Protein AF-A0A832ET34-F1 (afdb_monomer)

pLDDT: mean 88.27, std 11.36, range [46.84, 98.25]

Sequence (157 aa):
MRIVPDTSTIVAGGISKILEEGKIEEHPFTGVVIAEQIDGIIIPEAVVAELEAQANFGRISGFRGLAEIEKIVRIAKERNIPVEFAGRRPSIDEIKLAKGGEIDSMIREIAKSANAVLVTSDRVQSLIARAKGIETIYVKPRIIRPEETKIMTFFTP

Radius of gyration: 16.08 Å; Cα contacts (8 Å, |Δi|>4): 251; chains: 1; bounding box: 34×38×52 Å

Secondary structure (DSSP, 8-state):
-EEEE-HHHHHHTHHHHHHHHSEE--BTTBPPEEGGG--EEEEEHHHHHHHHHHHHTT-HHHHHHHHHHHHHHHHHHHTT--EEEES----HHHHHHS-THHHHHHHHHHHHHTT-EEEES-HHHHHHHHHTT--EEE-------GGGSGGGGG---

Foldseek 3Di:
DEEQEALACLLLLVQLCCLVVQWDDDDVPFDIDGNVPHQEYEYELLSLLLLCLCVVVVHPSSVSSVVSVVSNVVSCVVVVRYYHYDFDHDDSVCSVVDDPVVSLVRSLVVQVVVVHEYEYCDPVSQVVSVVVVRHYGHDPRPDQDPCNDPVVVVDDD

Solvent-accessible surface area (backbone atoms only — not comparable to full-atom values): 8573 Å² total; per-residue (Å²): 80,41,36,25,57,38,56,57,20,39,53,71,42,48,60,47,46,20,68,70,67,43,46,46,83,75,45,105,83,26,58,70,52,47,36,89,50,48,64,27,39,39,44,34,29,41,44,53,45,50,25,50,51,34,32,77,72,70,35,66,64,11,50,49,25,51,54,36,52,55,49,35,54,54,54,28,55,78,69,74,28,53,74,46,79,41,76,71,66,60,51,73,67,51,60,73,68,45,57,79,66,52,59,55,47,57,49,49,51,48,16,53,74,67,76,20,32,30,32,27,44,44,68,67,61,41,52,53,35,48,74,71,72,35,54,61,34,39,46,79,71,88,80,77,54,69,86,76,37,77,69,44,78,74,58,76,135

Nearest PDB structures (foldseek):
  3i8o-assembly1_A  TM=9.386E-01  e=1.234E-13  Methanocaldococcus jannaschii
  5f4h-assembly1_B  TM=8.366E-01  e=6.493E-09  Saccharolobus islandicus L.S.2.15
  5yww-assembly1_A  TM=8.256E-01  e=1.030E-07  Saccharolobus islandicus REY15A
  2fe1-assembly1_A-2  TM=5.298E-01  e=7.834E-03  Pyrobaculum aerophilum str. IM2
  2fpu-assembly1_A  TM=4.223E-01  e=7.843E-01  Escherichia coli O157:H7

Structure (mmCIF, N/CA/C/O backbone):
data_AF-A0A832ET34-F1
#
_entry.id   AF-A0A832ET34-F1
#
loop_
_atom_site.group_PDB
_atom_site.id
_atom_site.type_symbol
_atom_site.label_atom_id
_atom_site.label_alt_id
_atom_site.label_comp_id
_atom_site.label_asym_id
_atom_site.label_entity_id
_atom_site.label_seq_id
_atom_site.pdbx_PDB_ins_code
_atom_site.Cartn_x
_atom_site.Cartn_y
_atom_site.Cartn_z
_atom_site.occupancy
_atom_site.B_iso_or_equiv
_atom_site.auth_seq_id
_atom_site.auth_comp_id
_atom_site.auth_asym_id
_atom_site.auth_atom_id
_atom_site.pdbx_PDB_model_num
ATOM 1 N N . MET A 1 1 ? -10.277 10.966 6.828 1.00 91.25 1 MET A N 1
ATOM 2 C CA . MET A 1 1 ? -10.399 9.544 6.467 1.00 91.25 1 MET A CA 1
ATOM 3 C C . MET A 1 1 ? -9.020 8.923 6.393 1.00 91.25 1 MET A C 1
ATOM 5 O O . MET A 1 1 ? -8.120 9.510 5.789 1.00 91.25 1 MET A O 1
ATOM 9 N N . ARG A 1 2 ? -8.871 7.730 6.974 1.00 95.06 2 ARG A N 1
ATOM 10 C CA . ARG A 1 2 ? -7.641 6.944 6.868 1.00 95.06 2 ARG A CA 1
ATOM 11 C C . ARG A 1 2 ? -7.703 6.107 5.601 1.00 95.06 2 ARG A C 1
ATOM 13 O O . ARG A 1 2 ? -8.761 5.555 5.296 1.00 95.06 2 ARG A O 1
ATOM 20 N N . ILE A 1 3 ? -6.591 5.996 4.886 1.00 96.06 3 ILE A N 1
ATOM 21 C CA . ILE A 1 3 ? -6.519 5.218 3.644 1.00 96.06 3 ILE A CA 1
ATOM 22 C C . ILE A 1 3 ? -5.537 4.055 3.758 1.00 96.06 3 ILE A C 1
ATOM 24 O O . ILE A 1 3 ? -4.501 4.170 4.412 1.00 96.06 3 ILE A O 1
ATOM 28 N N . VAL A 1 4 ? -5.849 2.952 3.079 1.00 97.62 4 VAL A N 1
ATOM 29 C CA . VAL A 1 4 ? -4.981 1.775 2.939 1.00 97.62 4 VAL A CA 1
ATOM 30 C C . VAL A 1 4 ? -4.726 1.540 1.450 1.00 97.62 4 VAL A C 1
ATOM 32 O O . VAL A 1 4 ? -5.594 0.984 0.774 1.00 97.62 4 VAL A O 1
ATOM 35 N N . PRO A 1 5 ? -3.597 2.001 0.891 1.00 95.25 5 PRO A N 1
ATOM 36 C CA . PRO A 1 5 ? -3.260 1.727 -0.498 1.00 95.25 5 PRO A CA 1
ATOM 37 C C . PRO A 1 5 ? -2.795 0.280 -0.697 1.00 95.25 5 PRO A C 1
ATOM 39 O O . PRO A 1 5 ? -2.043 -0.263 0.114 1.00 95.25 5 PRO A O 1
ATOM 42 N N . ASP A 1 6 ? -3.215 -0.332 -1.801 1.00 94.75 6 ASP A N 1
ATOM 43 C CA . ASP A 1 6 ? -2.685 -1.617 -2.258 1.00 94.75 6 ASP A CA 1
ATOM 44 C C . ASP A 1 6 ? -1.409 -1.454 -3.109 1.00 94.75 6 ASP A C 1
ATOM 46 O O . ASP A 1 6 ? -1.003 -0.342 -3.469 1.00 94.75 6 ASP A O 1
ATOM 50 N N . THR A 1 7 ? -0.777 -2.573 -3.479 1.00 93.06 7 THR A N 1
ATOM 51 C CA . THR A 1 7 ? 0.419 -2.551 -4.334 1.00 93.06 7 THR A CA 1
ATOM 52 C C . THR A 1 7 ? 0.146 -1.855 -5.671 1.00 93.06 7 THR A C 1
ATOM 54 O O . THR A 1 7 ? 0.979 -1.085 -6.155 1.00 93.06 7 THR A O 1
ATOM 57 N N . SER A 1 8 ? -1.021 -2.093 -6.281 1.00 92.12 8 SER A N 1
ATOM 58 C CA . SER A 1 8 ? -1.340 -1.577 -7.615 1.00 92.12 8 SER A CA 1
ATOM 59 C C . SER A 1 8 ? -1.422 -0.045 -7.647 1.00 92.12 8 SER A C 1
ATOM 61 O O . SER A 1 8 ? -0.899 0.586 -8.572 1.00 92.12 8 SER A O 1
ATOM 63 N N . THR A 1 9 ? -2.004 0.579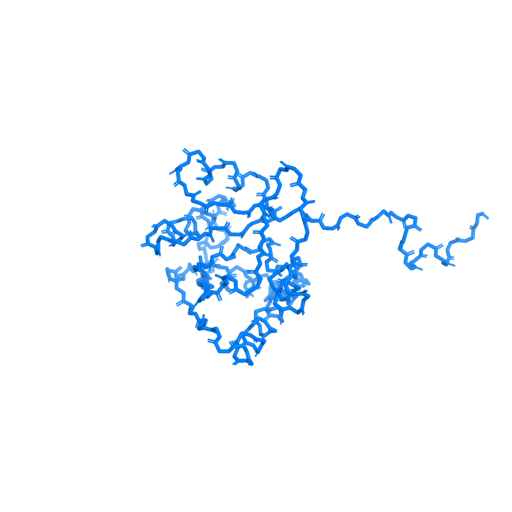 -6.621 1.00 91.50 9 THR A N 1
ATOM 64 C CA . THR A 1 9 ? -2.080 2.036 -6.485 1.00 91.50 9 THR A CA 1
ATOM 65 C C . THR A 1 9 ? -0.727 2.647 -6.143 1.00 91.50 9 THR A C 1
ATOM 67 O O . THR A 1 9 ? -0.403 3.703 -6.697 1.00 91.50 9 THR A O 1
ATOM 70 N N . ILE A 1 10 ? 0.083 1.994 -5.302 1.00 94.12 10 ILE A N 1
ATOM 71 C CA . ILE A 1 10 ? 1.449 2.457 -5.018 1.00 94.12 10 ILE A CA 1
ATOM 72 C C . ILE A 1 10 ? 2.282 2.435 -6.303 1.00 94.12 10 ILE A C 1
ATOM 74 O O . ILE A 1 10 ? 2.799 3.462 -6.722 1.00 94.12 10 ILE A O 1
ATOM 78 N N . VAL A 1 11 ? 2.354 1.315 -7.019 1.00 91.81 11 VAL A N 1
ATOM 79 C CA . VAL A 1 11 ? 3.174 1.237 -8.244 1.00 91.81 11 VAL A CA 1
ATOM 80 C C . VAL A 1 11 ? 2.697 2.223 -9.321 1.00 91.81 11 VAL A C 1
ATOM 82 O O . VAL A 1 11 ? 3.513 2.791 -10.054 1.00 91.81 11 VAL A O 1
ATOM 85 N N . ALA A 1 12 ? 1.389 2.477 -9.409 1.00 87.94 12 ALA A N 1
ATOM 86 C CA . ALA A 1 12 ? 0.824 3.454 -10.339 1.00 87.94 12 ALA A CA 1
ATOM 87 C C . ALA A 1 12 ? 1.162 4.916 -9.989 1.00 87.94 12 ALA A C 1
ATOM 89 O O . ALA A 1 12 ? 0.997 5.792 -10.841 1.00 87.94 12 ALA A O 1
ATOM 90 N N . GLY A 1 13 ? 1.643 5.185 -8.776 1.00 87.81 13 GLY A N 1
ATOM 91 C CA . GLY A 1 13 ? 1.887 6.529 -8.261 1.00 87.81 13 GLY A CA 1
ATOM 92 C C . GLY A 1 13 ? 0.610 7.288 -7.896 1.00 87.81 13 GLY A C 1
ATOM 93 O O . GLY A 1 13 ? 0.579 8.517 -7.915 1.00 87.81 13 GLY A O 1
ATOM 94 N N . GLY A 1 14 ? -0.479 6.560 -7.625 1.00 85.25 14 GLY A N 1
ATOM 95 C CA . GLY A 1 14 ? -1.789 7.156 -7.372 1.00 85.25 14 GLY A CA 1
ATOM 96 C C . GLY A 1 14 ? -1.803 8.007 -6.104 1.00 85.25 14 GLY A C 1
ATOM 97 O O . GLY A 1 14 ? -2.342 9.108 -6.118 1.00 85.25 14 GLY A O 1
ATOM 98 N N . ILE A 1 15 ? -1.167 7.531 -5.028 1.00 89.31 15 ILE A N 1
ATOM 99 C CA . ILE A 1 15 ? -1.196 8.216 -3.729 1.00 89.31 15 ILE A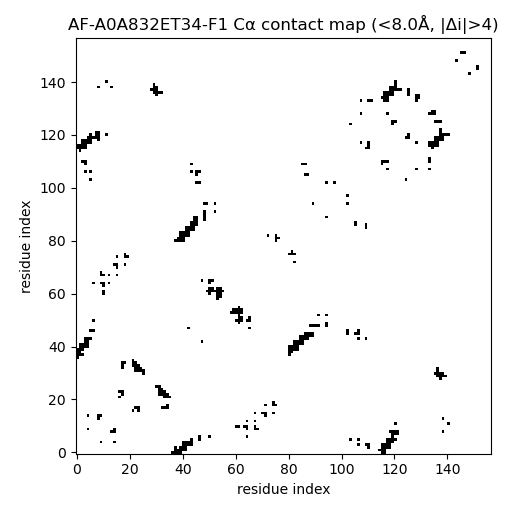 CA 1
ATOM 100 C C . ILE A 1 15 ? -0.364 9.497 -3.736 1.00 89.31 15 ILE A C 1
ATOM 102 O O . ILE A 1 15 ? -0.891 10.533 -3.338 1.00 89.31 15 ILE A O 1
ATOM 106 N N . SER A 1 16 ? 0.893 9.480 -4.206 1.00 89.44 16 SER A N 1
ATOM 107 C CA . SER A 1 16 ? 1.679 10.724 -4.227 1.00 89.44 16 SER A CA 1
ATOM 108 C C . SER A 1 16 ? 1.043 11.771 -5.132 1.00 89.44 16 SER A C 1
ATOM 110 O O . SER A 1 16 ? 1.021 12.940 -4.771 1.00 89.44 16 SER A O 1
ATOM 112 N N . LYS A 1 17 ? 0.437 11.350 -6.249 1.00 86.81 17 LYS A N 1
ATOM 113 C CA . LYS A 1 17 ? -0.288 12.246 -7.146 1.00 86.81 17 LYS A CA 1
ATOM 114 C C . LYS A 1 17 ? -1.483 12.911 -6.457 1.00 86.81 17 LYS A C 1
ATOM 116 O O . LYS A 1 17 ? -1.640 14.119 -6.588 1.00 86.81 17 LYS A O 1
ATOM 121 N N . ILE A 1 18 ? -2.279 12.161 -5.683 1.00 85.88 18 ILE A N 1
ATOM 122 C CA . ILE A 1 18 ? -3.357 12.740 -4.854 1.00 85.88 18 ILE A CA 1
ATOM 123 C C . ILE A 1 18 ? -2.772 13.783 -3.904 1.00 85.88 18 ILE A C 1
ATOM 125 O O . ILE A 1 18 ? -3.278 14.899 -3.824 1.00 85.88 18 ILE A O 1
ATOM 129 N N . LEU A 1 19 ? -1.687 13.434 -3.210 1.00 86.69 19 LEU A N 1
ATOM 130 C CA . LEU A 1 19 ? -1.033 14.325 -2.257 1.00 86.69 19 LEU A CA 1
ATOM 131 C C . LEU A 1 19 ? -0.352 15.536 -2.919 1.00 86.69 19 LEU A C 1
ATOM 133 O O . LEU A 1 19 ? -0.120 16.525 -2.240 1.00 86.69 19 LEU A O 1
ATOM 137 N N . GLU A 1 20 ? -0.016 15.511 -4.204 1.00 86.81 20 GLU A N 1
ATOM 138 C CA . GLU A 1 20 ? 0.576 16.655 -4.915 1.00 86.81 20 GLU A CA 1
ATOM 139 C C . GLU A 1 20 ? -0.503 17.555 -5.524 1.00 86.81 20 GLU A C 1
ATOM 141 O O . GLU A 1 20 ? -0.502 18.762 -5.294 1.00 86.81 20 GLU A O 1
ATOM 146 N N . GLU A 1 21 ? -1.448 16.967 -6.256 1.00 82.62 21 GLU A N 1
ATOM 147 C CA . GLU A 1 21 ? -2.465 17.687 -7.034 1.00 82.62 21 GLU A CA 1
ATOM 148 C C . GLU A 1 21 ? -3.696 18.080 -6.201 1.00 82.62 21 GLU A C 1
ATOM 150 O O . GLU A 1 21 ? -4.559 18.822 -6.666 1.00 82.62 21 GLU A O 1
ATOM 155 N N . GLY A 1 22 ? -3.802 17.593 -4.963 1.00 70.94 22 GLY A N 1
ATOM 156 C CA . GLY A 1 22 ? -4.908 17.882 -4.048 1.00 70.94 22 GLY A CA 1
ATOM 157 C C . GLY A 1 22 ? -6.153 17.032 -4.305 1.00 70.94 22 GLY A C 1
ATOM 158 O O . GLY A 1 22 ? -6.896 16.744 -3.371 1.00 70.94 22 GLY A O 1
ATOM 159 N N . LYS A 1 23 ? -6.385 16.566 -5.538 1.00 67.69 23 LYS A N 1
ATOM 160 C CA . LYS A 1 23 ? -7.498 15.670 -5.894 1.00 67.69 23 LYS A CA 1
ATOM 161 C C . LYS A 1 23 ? -7.123 14.762 -7.061 1.00 67.69 23 LYS A C 1
ATOM 163 O O . LYS A 1 23 ? -6.380 15.166 -7.947 1.00 67.69 23 LYS A O 1
ATOM 168 N N . ILE A 1 24 ? -7.705 13.564 -7.108 1.00 61.25 24 ILE A N 1
ATOM 169 C CA . ILE A 1 24 ? -7.845 12.813 -8.365 1.00 61.25 24 ILE A CA 1
ATOM 170 C C . ILE A 1 24 ? -9.312 12.892 -8.795 1.00 61.25 24 ILE A C 1
ATOM 172 O O . ILE A 1 24 ? -10.199 12.479 -8.047 1.00 61.25 24 ILE A O 1
ATOM 176 N N . GLU A 1 25 ? -9.546 13.473 -9.976 1.00 52.91 25 GLU A N 1
ATOM 177 C CA . GLU A 1 25 ? -10.878 13.745 -10.524 1.00 52.91 25 GLU A CA 1
ATOM 178 C C . GLU A 1 25 ? -11.714 12.493 -10.822 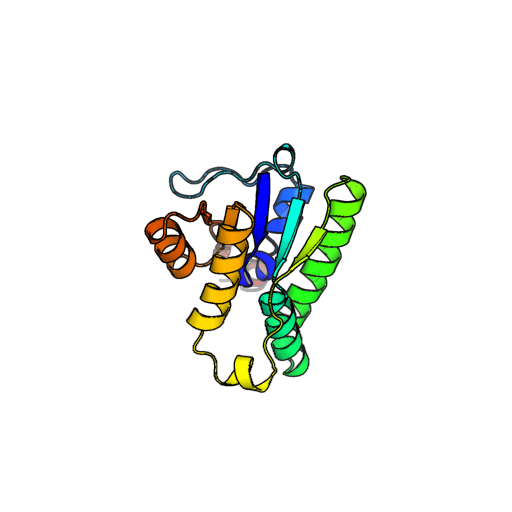1.00 52.91 25 GLU A C 1
ATOM 180 O O . GLU A 1 25 ? -11.218 11.408 -11.135 1.00 52.91 25 GLU A O 1
ATOM 185 N N . GLU A 1 26 ? -13.022 12.736 -10.733 1.00 47.28 26 GLU A N 1
ATOM 186 C CA . GLU A 1 26 ? -14.163 11.850 -10.912 1.00 47.28 26 GLU A CA 1
ATOM 187 C C . GLU A 1 26 ? -14.163 11.079 -12.237 1.00 47.28 26 GLU A C 1
ATOM 189 O O . GLU A 1 26 ? -14.198 11.629 -13.335 1.00 47.28 26 GLU A O 1
ATOM 194 N N . HIS A 1 27 ? -14.291 9.763 -12.126 1.00 49.50 27 HIS A N 1
ATOM 195 C CA . HIS A 1 27 ? -15.026 8.957 -13.090 1.00 49.50 27 HIS A CA 1
ATOM 196 C C . HIS A 1 27 ? -16.341 8.561 -12.404 1.00 49.50 27 HIS A C 1
ATOM 198 O O . HIS A 1 27 ? -16.305 8.231 -11.221 1.00 49.50 27 HIS A O 1
ATOM 204 N N . PRO A 1 28 ? -17.484 8.443 -13.104 1.00 46.84 28 PRO A N 1
ATOM 205 C CA . PRO A 1 28 ? -18.774 8.048 -12.506 1.00 46.84 28 PRO A CA 1
ATOM 206 C C . PRO A 1 28 ? -18.783 6.687 -11.770 1.00 46.84 28 PRO A C 1
ATOM 208 O O . PRO A 1 28 ? -19.781 6.307 -11.171 1.00 46.84 28 PRO A O 1
ATOM 211 N N . PHE A 1 29 ? -17.669 5.947 -11.808 1.00 48.62 29 PHE A N 1
ATOM 212 C CA . PHE A 1 29 ? -17.466 4.660 -11.138 1.00 48.62 29 PHE A CA 1
ATOM 213 C C . PHE A 1 29 ? -16.248 4.639 -10.184 1.00 48.62 29 PHE A C 1
ATOM 215 O O . PHE A 1 29 ? -16.065 3.655 -9.458 1.00 48.62 29 PHE A O 1
ATOM 222 N N . THR A 1 30 ? -15.413 5.688 -10.178 1.00 54.44 30 THR A N 1
ATOM 223 C CA . THR A 1 30 ? -14.255 5.846 -9.283 1.00 54.44 30 THR A CA 1
ATOM 224 C C . THR A 1 30 ? -14.614 6.882 -8.226 1.00 54.44 30 THR A C 1
ATOM 226 O O . THR A 1 30 ? -14.945 8.015 -8.562 1.00 54.44 30 THR A O 1
ATOM 229 N N . GLY A 1 31 ? -14.566 6.501 -6.950 1.00 60.66 31 GLY A N 1
ATOM 230 C CA . GLY A 1 31 ? -14.705 7.478 -5.870 1.00 60.66 31 GLY A CA 1
ATOM 231 C C . GLY A 1 31 ? -13.638 8.572 -5.982 1.00 60.66 31 GLY A C 1
ATOM 232 O O . GLY A 1 31 ? -12.581 8.353 -6.574 1.00 60.66 31 GLY A O 1
ATOM 233 N N . VAL A 1 32 ? -13.920 9.743 -5.421 1.00 66.62 32 VAL A N 1
ATOM 234 C CA . VAL A 1 32 ? -12.966 10.855 -5.377 1.00 66.62 32 VAL A CA 1
ATOM 235 C C . VAL A 1 32 ? -12.091 10.689 -4.145 1.00 66.62 32 VAL A C 1
ATOM 237 O O . VAL A 1 32 ? -12.614 10.544 -3.042 1.00 66.62 32 VAL A O 1
ATOM 240 N N . VAL A 1 33 ? -10.768 10.743 -4.316 1.00 70.19 33 VAL A N 1
ATOM 241 C CA . VAL A 1 33 ? -9.862 10.976 -3.185 1.00 70.19 33 VAL A CA 1
ATOM 242 C C . VAL A 1 33 ? -9.467 12.442 -3.197 1.00 70.19 33 VAL A C 1
ATOM 244 O O . VAL A 1 33 ? -8.851 12.923 -4.151 1.00 70.19 33 VAL A O 1
ATOM 247 N N . ILE A 1 34 ? -9.835 13.140 -2.130 1.00 77.00 34 ILE A N 1
ATOM 248 C CA . ILE A 1 34 ? -9.457 14.526 -1.878 1.00 77.00 34 ILE A CA 1
ATOM 249 C C . ILE A 1 34 ? -8.350 14.498 -0.828 1.00 77.00 34 ILE A C 1
ATOM 251 O O . ILE A 1 34 ? -8.544 13.942 0.253 1.00 77.00 34 ILE A O 1
ATOM 255 N N . ALA A 1 35 ? -7.191 15.071 -1.140 1.00 78.25 35 ALA A N 1
ATOM 256 C CA . ALA A 1 35 ? -6.027 15.049 -0.261 1.00 78.25 35 ALA A CA 1
ATOM 257 C C . ALA A 1 35 ? -6.324 15.703 1.091 1.00 78.25 35 ALA A C 1
ATOM 259 O O . ALA A 1 35 ? -5.883 15.204 2.120 1.00 78.25 35 ALA A O 1
ATOM 260 N N . GLU A 1 36 ? -7.125 16.772 1.100 1.00 81.00 36 GLU A N 1
ATOM 261 C CA . GLU A 1 36 ? -7.546 17.477 2.316 1.00 81.00 36 GLU A CA 1
ATOM 262 C C . GLU A 1 36 ? -8.425 16.621 3.239 1.00 81.00 36 GLU A C 1
ATOM 264 O O . GLU A 1 36 ? -8.584 16.947 4.412 1.00 81.00 36 GLU A O 1
ATOM 269 N N . GLN A 1 37 ? -9.007 15.533 2.732 1.00 86.12 37 GLN A N 1
ATOM 270 C CA . GLN A 1 37 ? -9.795 14.602 3.536 1.00 86.12 37 GLN A CA 1
ATOM 271 C C . GLN A 1 37 ? -8.947 13.464 4.114 1.00 86.12 37 GLN A C 1
ATOM 273 O O . GLN A 1 37 ? -9.464 12.701 4.932 1.00 86.12 37 GLN A O 1
ATOM 278 N N . ILE A 1 38 ? -7.682 13.316 3.708 1.00 89.62 38 ILE A N 1
ATOM 279 C CA . ILE A 1 38 ? -6.792 12.269 4.217 1.00 89.62 38 ILE A CA 1
ATOM 280 C C . ILE A 1 38 ? -6.211 12.727 5.557 1.00 89.62 38 ILE A C 1
ATOM 282 O O . ILE A 1 38 ? -5.453 13.689 5.617 1.00 89.62 38 ILE A O 1
ATOM 286 N N . ASP A 1 39 ? -6.542 12.008 6.627 1.00 93.06 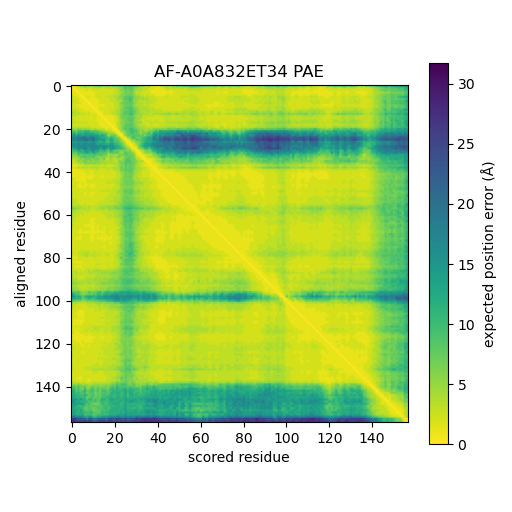39 ASP A N 1
ATOM 287 C CA . ASP A 1 39 ? -6.024 12.252 7.984 1.00 93.06 39 ASP A CA 1
ATOM 288 C C . ASP A 1 39 ? -5.017 11.182 8.434 1.00 93.06 39 ASP A C 1
ATOM 290 O O . ASP A 1 39 ? -4.446 11.287 9.517 1.00 93.06 39 ASP A O 1
ATOM 294 N N . GLY A 1 40 ? -4.766 10.167 7.602 1.00 95.88 40 GLY A N 1
ATOM 295 C CA . GLY A 1 40 ? -3.742 9.160 7.843 1.00 95.88 40 GLY A CA 1
ATOM 296 C C . GLY A 1 40 ? -3.597 8.159 6.701 1.00 95.88 40 GLY A C 1
ATOM 297 O O . GLY A 1 40 ? -4.554 7.860 5.983 1.00 95.88 40 GLY A O 1
ATOM 298 N N . ILE A 1 41 ? -2.391 7.619 6.548 1.00 97.50 41 ILE A N 1
ATOM 299 C CA . ILE A 1 41 ? -2.052 6.621 5.529 1.00 97.50 41 ILE A CA 1
ATOM 300 C C . ILE A 1 41 ? -1.510 5.376 6.226 1.00 97.50 41 ILE A C 1
ATOM 302 O O . ILE A 1 41 ? -0.566 5.460 7.007 1.00 97.50 41 ILE A O 1
ATOM 306 N N . ILE A 1 42 ? -2.095 4.221 5.929 1.00 98.25 42 ILE A N 1
ATOM 307 C CA . ILE A 1 42 ? -1.700 2.927 6.483 1.00 98.25 42 ILE A CA 1
ATOM 308 C C . ILE A 1 42 ? -1.071 2.114 5.359 1.00 98.25 42 ILE A C 1
ATOM 310 O O . ILE A 1 42 ? -1.783 1.588 4.509 1.00 98.25 42 ILE A O 1
ATOM 314 N N . ILE A 1 43 ? 0.253 2.011 5.331 1.00 98.00 43 ILE A N 1
ATOM 315 C CA . ILE A 1 43 ? 0.972 1.202 4.345 1.00 98.00 43 ILE A CA 1
ATOM 316 C C . ILE A 1 43 ? 1.031 -0.242 4.864 1.00 98.00 43 ILE A C 1
ATOM 318 O O . ILE A 1 43 ? 1.648 -0.491 5.902 1.00 98.00 43 ILE A O 1
ATOM 322 N N . PRO A 1 44 ? 0.411 -1.223 4.183 1.00 97.69 44 PRO A N 1
ATOM 323 C CA . PRO A 1 44 ? 0.480 -2.607 4.630 1.00 97.69 44 PRO A CA 1
ATOM 324 C C . PRO A 1 44 ? 1.910 -3.154 4.565 1.00 97.69 44 PRO A C 1
ATOM 326 O O . PRO A 1 44 ? 2.559 -3.077 3.520 1.00 97.69 44 PRO A O 1
ATOM 329 N N . GLU A 1 45 ? 2.368 -3.816 5.626 1.00 97.19 45 GLU A N 1
ATOM 330 C CA . GLU A 1 45 ? 3.650 -4.543 5.638 1.00 97.19 45 GLU A CA 1
ATOM 331 C C . GLU A 1 45 ? 3.724 -5.605 4.529 1.00 97.19 45 GLU A C 1
ATOM 333 O O . GLU A 1 45 ? 4.786 -5.857 3.963 1.00 97.19 45 GLU A O 1
ATOM 338 N N . ALA A 1 46 ? 2.578 -6.187 4.162 1.00 95.19 46 ALA A N 1
ATOM 339 C CA . ALA A 1 46 ? 2.474 -7.112 3.038 1.00 95.19 46 ALA A CA 1
ATOM 340 C C . ALA A 1 46 ? 2.836 -6.466 1.690 1.00 95.19 46 ALA A C 1
ATOM 342 O O . ALA A 1 46 ? 3.512 -7.097 0.880 1.00 95.19 46 ALA A O 1
ATOM 343 N N . VAL A 1 47 ? 2.460 -5.200 1.475 1.00 95.88 47 VAL A N 1
ATOM 344 C CA . VAL A 1 47 ? 2.799 -4.453 0.252 1.00 95.88 47 VAL A CA 1
ATOM 345 C C . VAL A 1 47 ? 4.295 -4.146 0.211 1.00 95.88 47 VAL A C 1
ATOM 347 O O . VAL A 1 47 ? 4.932 -4.323 -0.825 1.00 95.88 47 VAL A O 1
ATOM 350 N N . VAL A 1 48 ? 4.885 -3.748 1.344 1.00 97.00 48 VAL A N 1
ATOM 351 C CA . VAL A 1 48 ? 6.337 -3.515 1.443 1.00 97.00 48 VAL A CA 1
ATOM 352 C C . VAL A 1 48 ? 7.109 -4.792 1.121 1.00 97.00 48 VAL A C 1
ATOM 354 O O . VAL A 1 48 ? 8.027 -4.766 0.304 1.00 97.00 48 VAL A O 1
ATOM 357 N N . ALA A 1 49 ? 6.718 -5.914 1.728 1.00 95.50 49 ALA A N 1
ATOM 358 C CA . ALA A 1 49 ? 7.392 -7.191 1.535 1.00 95.50 49 ALA A CA 1
ATOM 359 C C . ALA A 1 49 ? 7.283 -7.693 0.082 1.00 95.50 49 ALA A C 1
ATOM 361 O O . ALA A 1 49 ? 8.267 -8.185 -0.472 1.00 95.50 49 ALA A O 1
ATOM 362 N N . GLU A 1 50 ? 6.126 -7.518 -0.567 1.00 93.88 50 GLU A N 1
ATOM 363 C CA . GLU A 1 50 ? 5.947 -7.841 -1.986 1.00 93.88 50 GLU A CA 1
ATOM 364 C C . GLU A 1 5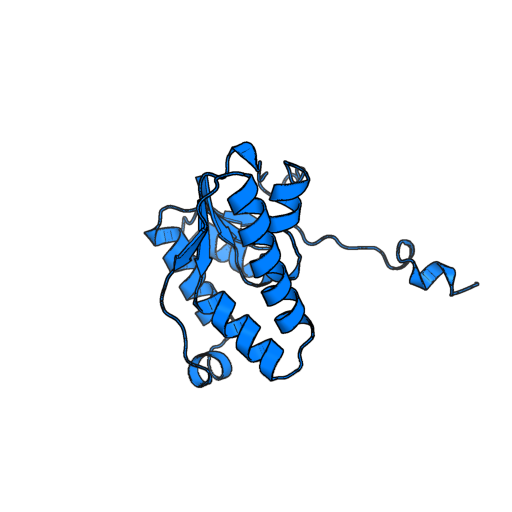0 ? 6.850 -6.988 -2.890 1.00 93.88 50 GLU A C 1
ATOM 366 O O . GLU A 1 50 ? 7.545 -7.525 -3.758 1.00 93.88 50 GLU A O 1
ATOM 371 N N . LEU A 1 51 ? 6.881 -5.668 -2.682 1.00 95.75 51 LEU A N 1
ATOM 372 C CA . LEU A 1 51 ? 7.699 -4.748 -3.478 1.00 95.75 51 LEU A CA 1
ATOM 373 C C . LEU A 1 51 ? 9.197 -4.992 -3.289 1.00 95.75 51 LEU A C 1
ATOM 375 O O . LEU A 1 51 ? 9.951 -4.987 -4.264 1.00 95.75 51 LEU A O 1
ATOM 379 N N . GLU A 1 52 ? 9.625 -5.260 -2.058 1.00 96.25 52 GLU A N 1
ATOM 380 C CA . GLU A 1 52 ? 11.005 -5.613 -1.741 1.00 96.25 52 GLU A CA 1
ATOM 381 C C . GLU A 1 52 ? 11.413 -6.931 -2.401 1.00 96.25 52 GLU A C 1
ATOM 383 O O . GLU A 1 52 ? 12.464 -6.999 -3.040 1.00 96.25 52 GLU A O 1
ATOM 388 N N . ALA A 1 53 ? 10.563 -7.961 -2.339 1.00 93.62 53 ALA A N 1
ATOM 389 C CA . ALA A 1 53 ? 10.812 -9.212 -3.045 1.00 93.62 53 ALA A CA 1
ATOM 390 C C . ALA A 1 53 ? 10.948 -8.969 -4.556 1.00 93.62 53 ALA A C 1
ATOM 392 O O . ALA A 1 53 ? 11.917 -9.418 -5.169 1.00 93.62 53 ALA A O 1
ATOM 393 N N . GLN A 1 54 ? 10.030 -8.210 -5.162 1.00 93.69 54 GLN A N 1
ATOM 394 C CA . GLN A 1 54 ? 10.099 -7.858 -6.583 1.00 93.69 54 GLN A CA 1
ATOM 395 C C . GLN A 1 54 ? 11.397 -7.118 -6.943 1.00 93.69 54 GLN A C 1
ATOM 397 O O . GLN A 1 54 ? 12.015 -7.456 -7.956 1.00 93.69 54 GLN A O 1
ATOM 402 N N . ALA A 1 55 ? 11.821 -6.149 -6.128 1.00 95.38 55 ALA A N 1
ATOM 403 C CA . ALA A 1 55 ? 13.054 -5.390 -6.336 1.00 95.38 55 ALA A CA 1
ATOM 404 C C . ALA A 1 55 ? 14.294 -6.291 -6.234 1.00 95.38 55 ALA A C 1
ATOM 406 O O . ALA A 1 55 ? 15.156 -6.254 -7.111 1.00 95.38 55 ALA A O 1
ATOM 407 N N . ASN A 1 56 ? 14.335 -7.177 -5.235 1.00 94.44 56 ASN A N 1
ATOM 408 C CA . ASN A 1 56 ? 15.409 -8.157 -5.062 1.00 94.44 56 ASN A CA 1
ATOM 409 C C . ASN A 1 56 ? 15.498 -9.151 -6.235 1.00 94.44 56 ASN A C 1
ATOM 411 O O . ASN A 1 56 ? 16.585 -9.614 -6.569 1.00 94.44 56 ASN A O 1
ATOM 415 N N . PHE A 1 57 ? 14.379 -9.438 -6.912 1.00 93.12 57 PHE A N 1
ATOM 416 C CA . PHE A 1 57 ? 14.348 -10.208 -8.164 1.00 93.12 57 PHE A CA 1
ATOM 417 C C . PHE A 1 57 ? 14.620 -9.369 -9.428 1.00 93.12 57 PHE A C 1
ATOM 419 O O . PHE A 1 57 ? 14.451 -9.867 -10.541 1.00 93.12 57 PHE A O 1
ATOM 426 N N . GLY A 1 58 ? 15.016 -8.101 -9.290 1.00 92.88 58 GLY A N 1
ATOM 427 C CA . GLY A 1 58 ? 15.360 -7.223 -10.411 1.00 92.88 58 GLY A CA 1
ATOM 428 C C . GLY A 1 58 ? 14.157 -6.649 -11.167 1.00 92.88 58 GLY A C 1
ATOM 429 O O . GLY A 1 58 ? 14.325 -6.101 -12.258 1.00 92.88 58 GLY A O 1
ATOM 430 N N . ARG A 1 59 ? 12.932 -6.758 -10.634 1.00 94.25 59 ARG A N 1
ATOM 431 C CA . ARG A 1 59 ? 11.738 -6.214 -11.299 1.00 94.25 59 ARG A CA 1
ATOM 432 C C . ARG A 1 59 ? 11.636 -4.710 -11.070 1.00 94.25 59 ARG A C 1
ATOM 434 O O . ARG A 1 59 ? 11.570 -4.244 -9.935 1.00 94.25 59 ARG A O 1
ATOM 441 N N . ILE A 1 60 ? 11.506 -3.958 -12.165 1.00 93.50 60 ILE A N 1
ATOM 442 C CA . ILE A 1 60 ? 11.359 -2.490 -12.152 1.00 93.50 60 ILE A CA 1
ATOM 443 C C . ILE A 1 60 ? 10.152 -2.048 -11.309 1.00 93.50 60 ILE A C 1
ATOM 445 O O . ILE A 1 60 ? 10.217 -1.019 -10.642 1.00 93.50 60 ILE A O 1
ATOM 449 N N . SER A 1 61 ? 9.066 -2.829 -11.300 1.00 91.44 61 SER A N 1
ATOM 450 C CA . SER A 1 61 ? 7.879 -2.550 -10.481 1.00 91.44 61 SER A CA 1
ATOM 451 C C . SER A 1 61 ? 8.195 -2.470 -8.986 1.00 91.44 61 SER A C 1
ATOM 453 O O . SER A 1 61 ? 7.670 -1.583 -8.319 1.00 91.44 61 SER A O 1
ATOM 455 N N . GLY A 1 62 ? 9.090 -3.328 -8.483 1.00 94.94 62 GLY A N 1
ATOM 456 C CA . GLY A 1 62 ? 9.511 -3.332 -7.082 1.00 94.94 62 GLY A CA 1
ATOM 457 C C . GLY A 1 62 ? 10.261 -2.055 -6.715 1.00 94.94 62 GLY A C 1
ATOM 458 O O . GLY A 1 62 ? 9.854 -1.340 -5.803 1.00 94.94 62 GLY A O 1
ATOM 459 N N . PHE A 1 63 ? 11.292 -1.705 -7.492 1.00 96.19 63 PHE A N 1
ATOM 460 C CA . PHE A 1 63 ? 12.043 -0.457 -7.292 1.00 96.19 63 PHE A CA 1
ATOM 461 C C . PHE A 1 63 ? 11.145 0.778 -7.379 1.00 96.19 63 PHE A C 1
ATOM 463 O O . PHE A 1 63 ? 11.234 1.672 -6.539 1.00 96.19 63 PHE A O 1
ATOM 470 N N . ARG A 1 64 ? 10.247 0.815 -8.371 1.00 95.19 64 ARG A N 1
ATOM 471 C CA . ARG A 1 64 ? 9.293 1.914 -8.541 1.00 95.19 64 ARG A CA 1
ATOM 472 C C . ARG A 1 64 ? 8.348 2.034 -7.347 1.00 95.19 64 ARG A C 1
ATOM 474 O O . ARG A 1 64 ? 8.113 3.144 -6.889 1.00 95.19 64 ARG A O 1
ATOM 481 N N . GLY A 1 65 ? 7.817 0.920 -6.847 1.00 96.19 65 GLY A N 1
ATOM 482 C CA . GLY A 1 65 ? 6.921 0.933 -5.694 1.00 96.19 65 GLY A CA 1
ATOM 483 C C . GLY A 1 65 ? 7.618 1.381 -4.406 1.00 96.19 65 GLY A C 1
ATOM 484 O O . GLY A 1 65 ? 7.052 2.175 -3.663 1.00 96.19 65 GLY A O 1
ATOM 485 N N . LEU A 1 66 ? 8.857 0.942 -4.161 1.00 97.31 66 LEU A N 1
ATOM 486 C CA . LEU A 1 66 ? 9.637 1.384 -2.996 1.00 97.31 66 LEU A CA 1
ATOM 487 C C . LEU A 1 66 ? 9.958 2.886 -3.051 1.00 97.31 66 LEU A C 1
ATOM 489 O O . LEU A 1 66 ? 9.776 3.587 -2.056 1.00 97.31 66 LEU A O 1
ATOM 493 N N . ALA A 1 67 ? 10.367 3.394 -4.218 1.00 97.31 67 ALA A N 1
ATOM 494 C CA . ALA A 1 67 ? 10.590 4.827 -4.420 1.00 97.31 67 ALA A CA 1
ATOM 495 C C . ALA A 1 67 ? 9.298 5.642 -4.230 1.00 97.31 67 ALA A C 1
ATOM 497 O O . ALA A 1 67 ? 9.321 6.751 -3.694 1.00 97.31 67 ALA A O 1
ATOM 498 N N . GLU A 1 68 ? 8.154 5.084 -4.632 1.00 96.69 68 GLU A N 1
ATOM 499 C CA . GLU A 1 68 ? 6.861 5.716 -4.394 1.00 96.69 68 GLU A CA 1
ATOM 500 C C . GLU A 1 68 ? 6.511 5.764 -2.900 1.00 96.69 68 GLU A C 1
ATOM 502 O O . GLU A 1 68 ? 6.046 6.798 -2.426 1.00 96.69 68 GLU A O 1
ATOM 507 N N . ILE A 1 69 ? 6.765 4.697 -2.136 1.00 97.62 69 ILE A N 1
ATOM 508 C CA . ILE A 1 69 ? 6.563 4.699 -0.677 1.00 97.62 69 ILE A CA 1
ATOM 509 C C . ILE A 1 69 ? 7.387 5.815 -0.025 1.00 97.62 69 ILE A C 1
ATOM 511 O O . ILE A 1 69 ? 6.849 6.585 0.772 1.00 97.62 69 ILE A O 1
ATOM 515 N N . GLU A 1 70 ? 8.661 5.956 -0.399 1.00 97.75 70 GLU A N 1
ATOM 516 C CA . GLU A 1 70 ? 9.518 7.041 0.094 1.00 97.75 70 GLU A CA 1
ATOM 517 C C . GLU A 1 70 ? 8.928 8.422 -0.239 1.00 97.75 70 GLU A C 1
ATOM 519 O O . GLU A 1 70 ? 8.849 9.307 0.621 1.00 97.75 70 GLU A O 1
ATOM 524 N N . LYS A 1 71 ? 8.447 8.596 -1.475 1.00 97.00 71 LYS A N 1
ATOM 525 C CA . LYS A 1 71 ? 7.793 9.828 -1.930 1.00 97.00 71 LYS A CA 1
ATOM 526 C C . LYS A 1 71 ? 6.525 10.134 -1.121 1.00 97.00 71 LYS A C 1
ATOM 528 O O . LYS A 1 71 ? 6.354 11.275 -0.693 1.00 97.00 71 LYS A O 1
ATOM 533 N N . ILE A 1 72 ? 5.670 9.138 -0.877 1.00 96.00 72 ILE A N 1
ATOM 534 C CA . ILE A 1 72 ? 4.446 9.274 -0.070 1.00 96.00 72 ILE A CA 1
ATOM 535 C C . ILE A 1 72 ? 4.795 9.735 1.345 1.00 96.00 72 ILE A C 1
ATOM 537 O O . ILE A 1 72 ? 4.214 10.710 1.814 1.00 96.00 72 ILE A O 1
ATOM 541 N N . VAL A 1 73 ? 5.761 9.087 2.007 1.00 96.94 73 VAL A N 1
ATOM 542 C CA . VAL A 1 73 ? 6.170 9.445 3.378 1.00 96.94 73 VAL A CA 1
ATOM 543 C C . VAL A 1 73 ? 6.683 10.883 3.440 1.00 96.94 73 VAL A C 1
ATOM 545 O O . VAL A 1 73 ? 6.316 11.625 4.353 1.00 96.94 73 VAL A O 1
ATOM 548 N N . ARG A 1 74 ? 7.494 11.303 2.462 1.00 97.25 74 ARG A N 1
ATOM 549 C CA . ARG A 1 74 ? 8.014 12.675 2.396 1.00 97.25 74 ARG A CA 1
AT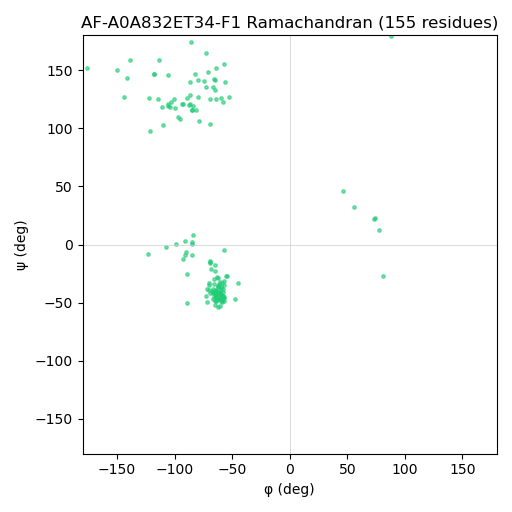OM 550 C C . ARG A 1 74 ? 6.888 13.708 2.288 1.00 97.25 74 ARG A C 1
ATOM 552 O O . ARG A 1 74 ? 6.825 14.613 3.115 1.00 97.25 74 ARG A O 1
ATOM 559 N N . ILE A 1 75 ? 5.982 13.548 1.322 1.00 94.50 75 ILE A N 1
ATOM 560 C CA . ILE A 1 75 ? 4.890 14.511 1.091 1.00 94.50 75 ILE A CA 1
ATOM 561 C C . ILE A 1 75 ? 3.891 14.498 2.255 1.00 94.50 75 ILE A C 1
ATOM 563 O O . ILE A 1 75 ? 3.422 15.547 2.691 1.00 94.50 75 ILE A O 1
ATOM 567 N N . ALA A 1 76 ? 3.578 13.318 2.796 1.00 93.81 76 ALA A N 1
ATOM 568 C CA . ALA A 1 76 ? 2.697 13.190 3.951 1.00 93.81 76 ALA A CA 1
ATOM 569 C C . ALA A 1 76 ? 3.267 13.931 5.169 1.00 93.81 76 ALA A C 1
ATOM 571 O O . ALA A 1 76 ? 2.534 14.658 5.838 1.00 93.81 76 ALA A O 1
ATOM 572 N N . LYS A 1 77 ? 4.585 13.844 5.401 1.00 95.00 77 LYS A N 1
ATOM 573 C CA . LYS A 1 77 ? 5.269 14.598 6.459 1.00 95.00 77 LYS A CA 1
ATOM 574 C C . LYS A 1 77 ? 5.150 16.111 6.263 1.00 95.00 77 LYS A C 1
ATOM 576 O O . LYS A 1 77 ? 4.846 16.812 7.223 1.00 95.00 77 LYS A O 1
ATOM 581 N N . GLU A 1 78 ? 5.347 16.613 5.044 1.00 93.50 78 GLU A N 1
ATOM 582 C CA . GLU A 1 78 ? 5.177 18.041 4.716 1.00 93.50 78 GLU A CA 1
ATOM 583 C C . GLU A 1 78 ? 3.740 18.528 4.971 1.00 93.50 78 GLU A C 1
ATOM 585 O O . GLU A 1 78 ? 3.528 19.665 5.391 1.00 93.50 78 GLU A O 1
ATOM 590 N N . ARG A 1 79 ? 2.752 17.647 4.782 1.00 91.12 79 ARG A N 1
ATOM 591 C CA . ARG A 1 79 ? 1.325 17.918 5.013 1.00 91.12 79 ARG A CA 1
ATOM 592 C C . ARG A 1 79 ? 0.832 17.590 6.428 1.00 91.12 79 ARG A C 1
ATOM 594 O O . ARG A 1 79 ? -0.355 17.754 6.690 1.00 91.12 79 ARG A O 1
ATOM 601 N N . ASN A 1 80 ? 1.705 17.159 7.343 1.00 94.31 80 ASN A N 1
ATOM 602 C CA . ASN A 1 80 ? 1.343 16.677 8.687 1.00 94.31 80 ASN A CA 1
ATOM 603 C C . ASN A 1 80 ? 0.323 15.519 8.688 1.00 94.31 80 ASN A C 1
ATOM 605 O O . ASN A 1 80 ? -0.479 15.386 9.611 1.00 94.31 80 ASN A O 1
ATOM 609 N N . ILE A 1 81 ? 0.364 14.667 7.664 1.00 95.25 81 ILE A N 1
ATOM 610 C CA . ILE A 1 81 ? -0.448 13.452 7.578 1.00 95.25 81 ILE A CA 1
ATOM 611 C C . ILE A 1 81 ? 0.372 12.292 8.168 1.00 95.25 81 ILE A C 1
ATOM 613 O O . ILE A 1 81 ? 1.460 12.001 7.662 1.00 95.25 81 ILE A O 1
ATOM 617 N N . PRO A 1 82 ? -0.106 11.609 9.223 1.00 96.44 82 PRO A N 1
ATOM 618 C CA . PRO A 1 82 ? 0.591 10.464 9.791 1.00 96.44 82 PRO A CA 1
ATOM 619 C C . PRO A 1 82 ? 0.616 9.293 8.803 1.00 96.44 82 PRO A C 1
ATOM 621 O O . PRO A 1 82 ? -0.401 8.943 8.199 1.00 96.44 82 PRO A O 1
ATOM 624 N N . VAL A 1 83 ? 1.783 8.662 8.678 1.00 97.75 83 VAL A N 1
ATOM 625 C CA . VAL A 1 83 ? 1.961 7.414 7.931 1.00 97.75 83 VAL A CA 1
ATOM 626 C C . VAL A 1 83 ? 2.352 6.320 8.910 1.00 97.75 83 VAL A C 1
ATOM 628 O O . VAL A 1 83 ? 3.326 6.473 9.646 1.00 97.75 83 VAL A O 1
ATOM 631 N N . GLU A 1 84 ? 1.607 5.222 8.913 1.00 97.62 84 GLU A N 1
ATOM 632 C CA . GLU A 1 84 ? 1.928 4.029 9.691 1.00 97.62 84 GLU A CA 1
ATOM 633 C C . GLU A 1 84 ? 2.159 2.834 8.770 1.00 97.62 84 GLU A C 1
ATOM 635 O O . GLU A 1 84 ? 1.525 2.706 7.723 1.00 97.62 84 GLU A O 1
ATOM 640 N N . PHE A 1 85 ? 3.056 1.947 9.185 1.00 97.88 85 PHE A N 1
ATOM 641 C CA . PHE A 1 85 ? 3.225 0.640 8.568 1.00 97.88 85 PHE A CA 1
ATOM 642 C C . PHE A 1 85 ? 2.513 -0.382 9.446 1.00 97.88 85 PHE A C 1
ATOM 644 O O . PHE A 1 85 ? 2.750 -0.422 10.655 1.00 97.88 85 PHE A O 1
ATOM 651 N N . ALA A 1 86 ? 1.591 -1.154 8.871 1.00 97.06 86 ALA A N 1
ATOM 652 C CA . ALA A 1 86 ? 0.691 -1.987 9.662 1.00 97.06 86 ALA A CA 1
ATOM 653 C C . ALA A 1 86 ? 0.464 -3.380 9.076 1.00 97.06 86 ALA A C 1
ATOM 655 O O . ALA A 1 86 ? 0.588 -3.627 7.875 1.00 97.06 86 ALA A O 1
ATOM 656 N N . GLY A 1 87 ? 0.045 -4.284 9.959 1.00 95.69 87 GLY A N 1
ATOM 657 C CA . GLY A 1 87 ? -0.294 -5.658 9.627 1.00 95.69 87 GLY A CA 1
ATOM 658 C C . GLY A 1 87 ? 0.892 -6.612 9.676 1.00 95.69 87 GLY A C 1
ATOM 659 O O . GLY A 1 87 ? 2.022 -6.258 10.003 1.00 95.69 87 GLY A O 1
ATOM 660 N N . ARG A 1 88 ? 0.601 -7.878 9.383 1.00 94.12 88 ARG A N 1
ATOM 661 C CA . ARG A 1 88 ? 1.612 -8.931 9.349 1.00 94.12 88 ARG A CA 1
ATOM 662 C C . ARG A 1 88 ? 2.491 -8.766 8.111 1.00 94.12 88 ARG A C 1
ATOM 664 O O . ARG A 1 88 ? 1.980 -8.632 7.001 1.00 94.12 88 ARG A O 1
ATOM 671 N N . ARG A 1 89 ? 3.801 -8.895 8.303 1.00 94.38 89 ARG A N 1
ATOM 672 C CA . ARG A 1 89 ? 4.769 -9.019 7.215 1.00 94.38 89 ARG A CA 1
ATOM 673 C C . ARG A 1 89 ? 4.871 -10.487 6.765 1.00 94.38 89 ARG A C 1
ATOM 675 O O . ARG A 1 89 ? 5.255 -11.321 7.588 1.00 94.38 89 ARG A O 1
ATOM 682 N N . PRO A 1 90 ? 4.495 -10.837 5.522 1.00 93.12 90 PRO A N 1
ATOM 683 C CA . PRO A 1 90 ? 4.656 -12.191 5.005 1.00 93.12 90 PRO A CA 1
ATOM 684 C C . PRO A 1 90 ? 6.138 -12.499 4.766 1.00 93.12 90 PRO A C 1
ATOM 686 O O . PRO A 1 90 ? 6.931 -11.608 4.448 1.00 93.12 90 PRO A O 1
ATOM 689 N N . SER A 1 91 ? 6.520 -13.764 4.926 1.00 92.44 91 SER A N 1
ATOM 690 C CA . SER A 1 91 ? 7.872 -14.211 4.582 1.00 92.44 91 SER A CA 1
ATOM 691 C C . SER A 1 91 ? 8.071 -14.269 3.061 1.00 92.44 91 SER A C 1
ATOM 693 O O . SER A 1 91 ? 7.114 -14.281 2.287 1.00 92.44 91 SER A O 1
ATOM 695 N N . ILE A 1 92 ? 9.325 -14.349 2.609 1.00 88.12 92 ILE A N 1
ATOM 696 C CA . ILE A 1 92 ? 9.638 -14.506 1.177 1.00 88.12 92 ILE A CA 1
ATOM 697 C C . ILE A 1 92 ? 9.010 -15.786 0.608 1.00 88.12 92 ILE A C 1
ATOM 699 O O . ILE A 1 92 ? 8.540 -15.783 -0.530 1.00 88.12 92 ILE A O 1
ATOM 703 N N . ASP A 1 93 ? 8.990 -16.870 1.384 1.00 89.81 93 ASP A N 1
ATOM 704 C CA . ASP A 1 93 ? 8.389 -18.132 0.951 1.00 89.81 93 ASP A CA 1
ATOM 705 C C . ASP A 1 93 ? 6.867 -18.016 0.864 1.00 89.81 93 ASP A C 1
ATOM 707 O O . ASP A 1 93 ? 6.277 -18.480 -0.110 1.00 89.81 93 ASP A O 1
ATOM 711 N N . GLU A 1 94 ? 6.238 -17.315 1.810 1.00 89.44 94 GLU A N 1
ATOM 712 C CA . GLU A 1 94 ? 4.808 -17.004 1.748 1.00 89.44 94 GLU A CA 1
ATOM 713 C C . GLU A 1 94 ? 4.478 -16.147 0.530 1.00 89.44 94 GLU A C 1
ATOM 715 O O . GLU A 1 94 ? 3.530 -16.462 -0.168 1.00 89.44 94 GLU A O 1
ATOM 720 N N . ILE A 1 95 ? 5.282 -15.135 0.194 1.00 88.12 95 ILE A N 1
ATOM 721 C CA . ILE A 1 95 ? 5.068 -14.310 -1.009 1.00 88.12 95 ILE A CA 1
ATOM 722 C C . ILE A 1 95 ? 5.166 -15.147 -2.289 1.00 88.12 95 ILE A C 1
ATOM 724 O O . ILE A 1 95 ? 4.387 -14.957 -3.220 1.00 88.12 95 ILE A O 1
ATOM 728 N N . LYS A 1 96 ? 6.124 -16.077 -2.360 1.00 85.31 96 LYS A N 1
ATOM 729 C CA . LYS A 1 96 ? 6.300 -16.950 -3.533 1.00 85.31 96 LYS A CA 1
ATOM 730 C C . LYS A 1 96 ? 5.173 -17.970 -3.684 1.00 85.31 96 LYS A C 1
ATOM 732 O O . LYS A 1 96 ? 4.845 -18.337 -4.811 1.00 85.31 96 LYS A O 1
ATOM 737 N N . LEU A 1 97 ? 4.647 -18.468 -2.567 1.00 83.25 97 LEU A N 1
ATOM 738 C CA . LEU A 1 97 ? 3.604 -19.496 -2.526 1.00 83.25 97 LEU A CA 1
ATOM 739 C C . LEU A 1 97 ? 2.191 -18.908 -2.557 1.00 83.25 97 LEU A C 1
ATOM 741 O O . LEU A 1 97 ? 1.261 -19.586 -3.002 1.00 83.25 97 LEU A O 1
ATOM 745 N N . ALA A 1 98 ? 2.033 -17.664 -2.108 1.00 78.75 98 ALA A N 1
ATOM 746 C CA . ALA A 1 98 ? 0.773 -16.951 -2.097 1.00 78.75 98 ALA A CA 1
ATOM 747 C C . ALA A 1 98 ? 0.228 -16.867 -3.521 1.00 78.75 98 ALA A C 1
ATOM 749 O O . ALA A 1 98 ? 0.838 -16.315 -4.441 1.00 78.75 98 ALA A O 1
ATOM 750 N N . LYS A 1 99 ? -0.984 -17.389 -3.704 1.00 72.38 99 LYS A N 1
ATOM 751 C CA . LYS A 1 99 ? -1.794 -17.006 -4.861 1.00 72.38 99 LYS A CA 1
ATOM 752 C C . LYS A 1 99 ? -2.118 -15.525 -4.688 1.00 72.38 99 LYS A C 1
ATOM 754 O O . LYS A 1 99 ? -2.407 -15.117 -3.567 1.00 72.38 99 LYS A O 1
ATOM 759 N N . GLY A 1 100 ? -2.120 -14.744 -5.773 1.00 67.62 100 GLY A N 1
ATOM 760 C CA . GLY A 1 100 ? -2.224 -13.273 -5.708 1.00 67.62 100 GLY A CA 1
ATOM 761 C C . GLY A 1 100 ? -3.287 -12.731 -4.736 1.00 67.62 100 GLY A C 1
ATOM 762 O O . GLY A 1 100 ? -3.049 -11.752 -4.048 1.00 67.62 100 GLY A O 1
ATOM 763 N N . GLY A 1 101 ? -4.407 -13.439 -4.560 1.00 81.88 101 GLY A N 1
ATOM 764 C CA . GLY A 1 101 ? -5.468 -13.031 -3.639 1.00 81.88 101 GLY A CA 1
ATOM 765 C C . GLY A 1 101 ? -5.170 -13.104 -2.130 1.00 81.88 101 GLY A C 1
ATOM 766 O O . GLY A 1 101 ? -5.948 -12.525 -1.367 1.00 81.88 101 GLY A O 1
ATOM 767 N N . GLU A 1 102 ? -4.125 -13.801 -1.663 1.00 88.38 102 GLU A N 1
ATOM 768 C CA . GLU A 1 102 ? -3.808 -13.883 -0.222 1.00 88.38 102 GLU A CA 1
ATOM 769 C C . GLU A 1 102 ? -3.239 -12.567 0.313 1.00 88.38 102 GLU A C 1
ATOM 771 O O . GLU A 1 102 ? -3.712 -12.073 1.339 1.00 88.38 102 GLU A O 1
ATOM 776 N N . ILE A 1 103 ? -2.311 -11.951 -0.424 1.00 90.25 103 ILE A N 1
ATOM 777 C CA . ILE A 1 103 ? -1.769 -10.625 -0.101 1.00 90.25 103 ILE A CA 1
ATOM 778 C C . ILE A 1 103 ? -2.899 -9.587 -0.109 1.00 90.25 103 ILE A C 1
ATOM 780 O O . ILE A 1 103 ? -3.090 -8.877 0.881 1.00 90.25 103 ILE A O 1
ATOM 784 N N . ASP A 1 104 ? -3.750 -9.589 -1.139 1.00 93.38 104 ASP A N 1
ATOM 785 C CA . ASP A 1 104 ? -4.929 -8.712 -1.210 1.00 93.38 104 ASP A CA 1
ATOM 786 C C . ASP A 1 104 ? -5.887 -8.931 -0.033 1.00 93.38 104 ASP A C 1
ATOM 788 O O . ASP A 1 104 ? -6.562 -8.009 0.432 1.00 93.38 104 ASP A O 1
ATOM 792 N N . SER A 1 105 ? -5.986 -10.169 0.464 1.00 94.06 105 SER A N 1
ATOM 793 C CA . SER A 1 105 ? -6.776 -10.473 1.654 1.00 94.06 105 SER A CA 1
ATOM 794 C C . SER A 1 105 ? -6.187 -9.817 2.895 1.00 94.06 105 SER A C 1
ATOM 796 O O . SER A 1 105 ? -6.940 -9.200 3.644 1.00 94.06 105 SER A O 1
ATOM 798 N N . MET A 1 106 ? -4.869 -9.888 3.090 1.00 94.56 106 MET A N 1
ATOM 799 C CA . MET A 1 106 ? -4.194 -9.228 4.212 1.00 94.56 106 MET A CA 1
ATOM 800 C C . MET A 1 106 ? -4.413 -7.710 4.183 1.00 94.56 106 MET A C 1
ATOM 802 O O . MET A 1 106 ? -4.728 -7.115 5.212 1.00 94.56 106 MET A O 1
ATOM 806 N N . ILE A 1 107 ? -4.331 -7.092 3.001 1.00 96.19 107 ILE A N 1
ATOM 807 C CA . ILE A 1 107 ? -4.573 -5.653 2.814 1.00 96.19 107 ILE A CA 1
ATOM 808 C C . ILE A 1 107 ? -6.023 -5.291 3.175 1.00 96.19 107 ILE A C 1
ATOM 810 O O . ILE A 1 107 ? -6.269 -4.331 3.909 1.00 96.19 107 ILE A O 1
ATOM 814 N N . ARG A 1 108 ? -6.999 -6.081 2.707 1.00 96.12 108 ARG A N 1
ATOM 815 C CA . ARG A 1 108 ? -8.423 -5.884 3.029 1.00 96.12 108 ARG A CA 1
ATOM 816 C C . ARG A 1 108 ? -8.712 -5.996 4.526 1.00 96.12 108 ARG A C 1
ATOM 818 O O . ARG A 1 108 ? -9.492 -5.200 5.041 1.00 96.12 108 ARG A O 1
ATOM 825 N N . GLU A 1 109 ? -8.099 -6.951 5.222 1.00 96.12 109 GLU A N 1
ATOM 826 C CA . GLU A 1 109 ? -8.282 -7.102 6.672 1.00 96.12 109 GLU A CA 1
ATOM 827 C C . GLU A 1 109 ? -7.721 -5.900 7.449 1.00 96.12 109 GLU A C 1
ATOM 829 O O . GLU A 1 109 ? -8.327 -5.469 8.431 1.00 96.12 109 GLU A O 1
ATOM 834 N N . ILE A 1 110 ? -6.629 -5.285 6.983 1.00 96.81 110 ILE A N 1
ATOM 835 C CA . ILE A 1 110 ? -6.110 -4.039 7.571 1.00 96.81 110 ILE A CA 1
ATOM 836 C C . ILE A 1 110 ? -7.113 -2.900 7.370 1.00 96.81 110 ILE A C 1
ATOM 838 O O . ILE A 1 110 ? -7.484 -2.241 8.339 1.00 96.81 110 ILE A O 1
ATOM 842 N N . ALA A 1 111 ? -7.618 -2.711 6.146 1.00 96.62 111 ALA A N 1
ATOM 843 C CA . ALA A 1 111 ? -8.619 -1.680 5.860 1.00 96.62 111 ALA A CA 1
ATOM 844 C C . ALA A 1 111 ? -9.876 -1.851 6.729 1.00 96.62 111 ALA A C 1
ATOM 846 O O . ALA A 1 111 ? -10.343 -0.904 7.359 1.00 96.62 111 ALA A O 1
ATOM 847 N N . LYS A 1 112 ? -10.369 -3.087 6.846 1.00 96.50 112 LYS A N 1
ATOM 848 C CA . LYS A 1 112 ? -11.527 -3.420 7.677 1.00 96.50 112 LYS A CA 1
ATOM 849 C C . LYS A 1 112 ? -11.278 -3.172 9.167 1.00 96.50 112 LYS A C 1
ATOM 851 O O . LYS A 1 112 ? -12.111 -2.559 9.826 1.00 96.50 112 LYS A O 1
ATOM 856 N N . SER A 1 113 ? -10.161 -3.656 9.706 1.00 95.88 113 SER A N 1
ATOM 857 C CA . SER A 1 113 ? -9.858 -3.555 11.142 1.00 95.88 113 SER A CA 1
ATOM 858 C C . SER A 1 113 ? -9.553 -2.125 11.589 1.00 95.88 113 SER A C 1
ATOM 860 O O . SER A 1 113 ? -9.919 -1.746 12.698 1.00 95.88 113 SER A O 1
ATOM 862 N N . ALA A 1 114 ? -8.948 -1.314 10.719 1.00 95.25 114 ALA A N 1
ATOM 863 C CA . ALA A 1 114 ? -8.668 0.094 10.980 1.00 95.25 114 ALA A CA 1
ATOM 864 C C . ALA A 1 114 ? -9.848 1.033 10.663 1.00 95.25 114 ALA A C 1
ATOM 866 O O . ALA A 1 114 ? -9.696 2.246 10.818 1.00 95.25 114 ALA A O 1
ATOM 867 N N . ASN A 1 115 ? -10.992 0.497 10.206 1.00 94.94 115 ASN A N 1
ATOM 868 C CA . ASN A 1 115 ? -12.120 1.262 9.660 1.00 94.94 115 ASN A CA 1
ATOM 869 C C . ASN A 1 115 ? -11.653 2.328 8.647 1.00 94.94 115 ASN A C 1
ATOM 871 O O . ASN A 1 115 ? -12.001 3.506 8.735 1.00 94.94 115 ASN A O 1
ATOM 875 N N . ALA A 1 116 ? -10.773 1.903 7.743 1.00 95.88 116 ALA A N 1
ATOM 876 C CA . ALA A 1 116 ? -10.080 2.729 6.771 1.00 95.88 116 ALA A CA 1
ATOM 877 C C . ALA A 1 116 ? -10.528 2.380 5.348 1.00 95.88 116 ALA A C 1
ATOM 879 O O . ALA A 1 116 ? -11.011 1.281 5.067 1.00 95.88 116 ALA A O 1
ATOM 880 N N . VAL A 1 117 ? -10.328 3.321 4.432 1.00 95.06 117 VAL A N 1
ATOM 881 C CA . VAL A 1 117 ? -10.739 3.186 3.037 1.00 95.06 117 VAL A CA 1
ATOM 882 C C . VAL A 1 117 ? -9.652 2.474 2.243 1.00 95.06 117 VAL A C 1
ATOM 884 O O . VAL A 1 117 ? -8.523 2.959 2.146 1.00 95.06 117 VAL A O 1
ATOM 887 N N . LEU A 1 118 ? -9.986 1.339 1.633 1.00 95.81 118 LEU A N 1
ATOM 888 C CA . LEU A 1 118 ? -9.092 0.659 0.700 1.00 95.81 118 LEU A CA 1
ATOM 889 C C . LEU A 1 118 ? -8.958 1.489 -0.580 1.00 95.81 118 LEU A C 1
ATOM 891 O O . LEU A 1 118 ? -9.959 1.777 -1.236 1.00 95.81 118 LEU A O 1
ATOM 895 N N . VAL A 1 119 ? -7.735 1.818 -0.980 1.00 93.81 119 VAL A N 1
ATOM 896 C CA . VAL A 1 119 ? -7.456 2.490 -2.254 1.00 93.81 119 VAL A CA 1
ATOM 897 C C . VAL A 1 119 ? -6.745 1.500 -3.164 1.00 93.81 119 VAL A C 1
ATOM 899 O O . VAL A 1 119 ? -5.684 0.991 -2.812 1.00 93.81 119 VAL A O 1
ATOM 902 N N . THR A 1 120 ? -7.356 1.182 -4.304 1.00 93.00 120 THR A N 1
ATOM 903 C CA . THR A 1 120 ? -6.841 0.157 -5.221 1.00 93.00 120 THR A CA 1
ATOM 904 C C . THR A 1 120 ? -7.016 0.554 -6.678 1.00 93.00 120 THR A C 1
ATOM 906 O O . THR A 1 120 ? -8.029 1.145 -7.057 1.00 93.00 120 THR A O 1
ATOM 909 N N . SER A 1 121 ? -6.043 0.195 -7.512 1.00 90.31 121 SER A N 1
ATOM 910 C CA . SER A 1 121 ? -6.117 0.301 -8.971 1.00 90.31 121 SER A CA 1
ATOM 911 C C . SER A 1 121 ? -6.480 -1.036 -9.631 1.00 90.31 121 SER A C 1
ATOM 913 O O . SER A 1 121 ? -6.624 -1.103 -10.858 1.00 90.31 121 SER A O 1
ATOM 915 N N . ASP A 1 122 ? -6.693 -2.087 -8.832 1.00 91.69 122 ASP A N 1
ATOM 916 C CA . ASP A 1 122 ? -7.159 -3.405 -9.250 1.00 91.69 122 ASP A CA 1
ATOM 917 C C . ASP A 1 122 ? -8.691 -3.507 -9.119 1.00 91.69 122 ASP A C 1
ATOM 919 O O . ASP A 1 122 ? -9.303 -3.350 -8.055 1.00 91.69 122 ASP A O 1
ATOM 923 N N . ARG A 1 123 ? -9.343 -3.788 -10.250 1.00 90.44 123 ARG A N 1
ATOM 924 C CA . ARG A 1 123 ? -10.801 -3.908 -10.329 1.00 90.44 123 ARG A CA 1
ATOM 925 C C . ARG A 1 123 ? -11.327 -5.114 -9.545 1.00 90.44 123 ARG A C 1
ATOM 927 O O . ARG A 1 123 ? -12.394 -5.013 -8.943 1.00 90.44 123 ARG A O 1
ATOM 934 N N . VAL A 1 124 ? -10.622 -6.244 -9.561 1.00 92.75 124 VAL A N 1
ATOM 935 C CA . VAL A 1 124 ? -11.004 -7.471 -8.847 1.00 92.75 124 VAL A CA 1
ATOM 936 C C . VAL A 1 124 ? -10.935 -7.232 -7.344 1.00 92.75 124 VAL A C 1
ATOM 938 O O . VAL A 1 124 ? -11.905 -7.516 -6.634 1.00 92.75 124 VAL A O 1
ATOM 941 N N . GLN A 1 125 ? -9.845 -6.631 -6.863 1.00 93.25 125 GLN A N 1
ATOM 942 C CA . GLN A 1 125 ? -9.704 -6.279 -5.452 1.00 93.25 125 GLN A CA 1
ATOM 943 C C . GLN A 1 125 ? -10.802 -5.312 -5.002 1.00 93.25 125 GLN A C 1
ATOM 945 O O . GLN A 1 125 ? -11.421 -5.546 -3.958 1.00 93.25 125 GLN A O 1
ATOM 950 N N . SER A 1 126 ? -11.111 -4.299 -5.820 1.00 93.31 126 SER A N 1
ATOM 951 C CA . SER A 1 126 ? -12.187 -3.346 -5.537 1.00 93.31 126 SER A CA 1
ATOM 952 C C . SER A 1 126 ? -13.560 -4.011 -5.409 1.00 93.31 126 SER A C 1
ATOM 954 O O . SER A 1 126 ? -14.293 -3.752 -4.452 1.00 93.31 126 SER A O 1
ATOM 956 N N . LEU A 1 127 ? -13.908 -4.902 -6.343 1.00 93.38 127 LEU A N 1
ATOM 957 C CA . LEU A 1 127 ? -15.187 -5.617 -6.330 1.00 93.38 127 LEU A CA 1
ATOM 958 C C . LEU A 1 127 ? -15.330 -6.502 -5.089 1.00 93.38 127 LEU A C 1
ATOM 960 O O . LEU A 1 127 ? -16.371 -6.475 -4.433 1.00 93.38 127 LEU A O 1
ATOM 964 N N . ILE A 1 128 ? -14.281 -7.250 -4.738 1.00 94.75 128 ILE A N 1
ATOM 965 C CA . ILE A 1 128 ? -14.298 -8.137 -3.568 1.00 94.75 128 ILE A CA 1
ATOM 966 C C . ILE A 1 128 ? -14.396 -7.329 -2.271 1.00 94.75 128 ILE A C 1
ATOM 968 O O . ILE A 1 128 ? -15.138 -7.712 -1.367 1.00 94.75 128 ILE A O 1
ATOM 972 N N . ALA A 1 129 ? -13.664 -6.219 -2.163 1.00 94.50 129 ALA A N 1
ATOM 973 C CA . ALA A 1 129 ? -13.692 -5.367 -0.979 1.00 94.50 129 ALA A CA 1
ATOM 974 C C . ALA A 1 129 ? -15.084 -4.753 -0.759 1.00 94.50 129 ALA A C 1
ATOM 976 O O . ALA A 1 129 ? -15.645 -4.890 0.329 1.00 94.50 129 ALA A O 1
ATOM 977 N N . ARG A 1 130 ? -15.702 -4.213 -1.819 1.00 93.31 130 ARG A N 1
ATOM 978 C CA . ARG A 1 130 ? -17.087 -3.712 -1.777 1.00 93.31 130 ARG A CA 1
ATOM 979 C C . ARG A 1 130 ? -18.085 -4.806 -1.397 1.00 93.31 130 ARG A C 1
ATOM 981 O O . ARG A 1 130 ? -18.928 -4.579 -0.537 1.00 93.31 130 ARG A O 1
ATOM 988 N N . ALA A 1 131 ? -17.960 -6.006 -1.970 1.00 94.75 131 ALA A N 1
ATOM 989 C CA . ALA A 1 131 ? -18.824 -7.142 -1.632 1.00 94.75 131 ALA A CA 1
ATOM 990 C C . ALA A 1 131 ? -18.683 -7.589 -0.163 1.00 94.75 131 ALA A C 1
ATOM 992 O O . ALA A 1 131 ? -19.632 -8.101 0.424 1.00 94.75 131 ALA A O 1
ATOM 993 N N . LYS A 1 132 ? -17.511 -7.370 0.445 1.00 93.81 132 LYS A N 1
ATOM 994 C CA . LYS A 1 132 ? -17.236 -7.625 1.868 1.00 93.81 132 LYS A CA 1
ATOM 995 C C . LYS A 1 132 ? -17.640 -6.466 2.793 1.00 93.81 132 LYS A C 1
ATOM 997 O O . LYS A 1 132 ? -17.396 -6.563 3.994 1.00 93.81 132 LYS A O 1
ATOM 1002 N N . GLY A 1 133 ? -18.231 -5.393 2.260 1.00 93.50 133 GLY A N 1
ATOM 1003 C CA . GLY A 1 133 ? -18.622 -4.209 3.030 1.00 93.50 133 GLY A CA 1
ATOM 1004 C C . GLY A 1 133 ? -17.446 -3.333 3.467 1.00 93.50 133 GLY A C 1
ATOM 1005 O O . GLY A 1 133 ? -17.571 -2.597 4.438 1.00 93.50 133 GLY A O 1
ATOM 1006 N N . ILE A 1 134 ? -16.300 -3.430 2.788 1.00 95.38 134 ILE A N 1
ATOM 1007 C CA . ILE A 1 134 ? -15.125 -2.596 3.055 1.00 95.38 134 ILE A CA 1
ATOM 1008 C C . ILE A 1 134 ? -15.236 -1.339 2.195 1.00 95.38 134 ILE A C 1
ATOM 1010 O O . ILE A 1 134 ? -15.385 -1.427 0.969 1.00 95.38 134 ILE A O 1
ATOM 1014 N N . GLU A 1 135 ? -15.146 -0.168 2.820 1.00 93.00 135 GLU A N 1
ATOM 1015 C CA . GLU A 1 135 ? -15.134 1.099 2.095 1.00 93.00 135 GLU A CA 1
ATOM 1016 C C . GLU A 1 135 ? -13.941 1.131 1.135 1.00 93.00 135 GLU A C 1
ATOM 1018 O O . GLU A 1 135 ? -12.808 0.836 1.516 1.00 93.00 135 GLU A O 1
ATOM 1023 N N . THR A 1 136 ? -14.205 1.394 -0.146 1.00 92.69 136 THR A N 1
ATOM 1024 C CA . THR A 1 136 ? -13.207 1.187 -1.199 1.00 92.69 136 THR A CA 1
ATOM 1025 C C . THR A 1 136 ? -13.291 2.242 -2.288 1.00 92.69 136 THR A C 1
ATOM 1027 O O . THR A 1 136 ? -14.321 2.387 -2.961 1.00 92.69 136 THR A O 1
ATOM 1030 N N . ILE A 1 137 ? -12.155 2.875 -2.558 1.00 90.69 137 ILE A N 1
ATOM 1031 C CA . ILE A 1 137 ? -11.951 3.781 -3.680 1.00 90.69 137 ILE A CA 1
ATOM 1032 C C . ILE A 1 137 ? -11.136 3.063 -4.754 1.00 90.69 137 ILE A C 1
ATOM 1034 O O . ILE A 1 137 ? -9.998 2.649 -4.547 1.00 90.69 137 ILE A O 1
ATOM 1038 N N . TYR A 1 138 ? -11.754 2.909 -5.923 1.00 89.19 138 TYR A N 1
ATOM 1039 C CA . TYR A 1 138 ? -11.078 2.410 -7.111 1.00 89.19 138 TYR A CA 1
ATOM 1040 C C . TYR A 1 138 ? -10.434 3.582 -7.848 1.00 89.19 138 TYR A C 1
ATOM 1042 O O . TYR A 1 138 ? -11.154 4.485 -8.274 1.00 89.19 138 TYR A O 1
ATOM 1050 N N . VAL A 1 139 ? -9.114 3.567 -8.016 1.00 83.81 139 VAL A N 1
ATOM 1051 C CA . VAL A 1 139 ? -8.368 4.562 -8.792 1.00 83.81 139 VAL A CA 1
ATOM 1052 C C . VAL A 1 139 ? -8.136 3.989 -10.181 1.00 83.81 139 VAL A C 1
ATOM 1054 O O . VAL A 1 139 ? -7.368 3.048 -10.364 1.00 83.81 139 VAL A O 1
ATOM 1057 N N . LYS A 1 140 ? -8.814 4.538 -11.192 1.00 76.62 140 LYS A N 1
ATOM 1058 C CA . LYS A 1 140 ? -8.637 4.058 -12.565 1.00 76.62 140 LYS A CA 1
ATOM 1059 C C . LYS A 1 140 ? -7.187 4.319 -13.004 1.00 76.62 140 LYS A C 1
ATOM 1061 O O . LYS A 1 140 ? -6.750 5.472 -12.960 1.00 76.62 140 LYS A O 1
ATOM 1066 N N . PRO A 1 141 ? -6.446 3.292 -13.459 1.00 70.06 141 PRO A N 1
ATOM 1067 C CA . PRO A 1 141 ? -5.116 3.495 -14.009 1.00 70.06 141 PRO A CA 1
ATOM 1068 C C . PRO A 1 141 ? -5.168 4.492 -15.166 1.00 70.06 141 PRO A C 1
ATOM 1070 O O . PRO A 1 141 ? -6.074 4.440 -16.005 1.00 70.06 141 PRO A O 1
ATOM 1073 N N . ARG A 1 142 ? -4.178 5.383 -15.245 1.00 69.12 142 ARG A N 1
ATOM 1074 C CA . ARG A 1 142 ? -4.037 6.270 -16.398 1.00 69.12 142 ARG A CA 1
ATOM 1075 C C . ARG A 1 142 ? -3.622 5.432 -17.605 1.00 69.12 142 ARG A C 1
ATOM 1077 O O . ARG A 1 142 ? -2.468 5.028 -17.717 1.00 69.12 142 ARG A O 1
ATOM 1084 N N . ILE A 1 143 ? -4.568 5.171 -18.500 1.00 68.81 143 ILE A N 1
ATOM 1085 C CA . ILE A 1 143 ? -4.281 4.565 -19.799 1.00 68.81 143 ILE A CA 1
ATOM 1086 C C . ILE A 1 143 ? -3.743 5.684 -20.686 1.00 68.81 143 ILE A C 1
ATOM 1088 O O . ILE A 1 143 ? -4.494 6.573 -21.078 1.00 68.81 143 ILE A O 1
ATOM 1092 N N . ILE A 1 144 ? -2.438 5.667 -20.949 1.00 71.56 144 ILE A N 1
ATOM 1093 C CA . ILE A 1 144 ? -1.835 6.532 -21.963 1.00 71.56 144 ILE A CA 1
ATOM 1094 C C . ILE A 1 144 ? -2.026 5.810 -23.289 1.00 71.56 144 ILE A C 1
ATOM 1096 O O . ILE A 1 144 ? -1.565 4.675 -23.442 1.00 71.56 144 ILE A O 1
ATOM 1100 N N . ARG A 1 145 ? -2.746 6.431 -24.223 1.00 78.81 145 ARG A N 1
ATOM 1101 C CA . ARG A 1 145 ? -2.902 5.846 -25.555 1.00 78.81 145 ARG A CA 1
ATOM 1102 C C . ARG A 1 145 ? -1.542 5.821 -26.250 1.00 78.81 145 ARG A C 1
ATOM 1104 O O . ARG A 1 145 ? -0.786 6.777 -26.062 1.00 78.81 145 ARG A O 1
ATOM 1111 N N . PRO A 1 146 ? -1.209 4.778 -27.032 1.00 78.25 146 PRO A N 1
ATOM 1112 C C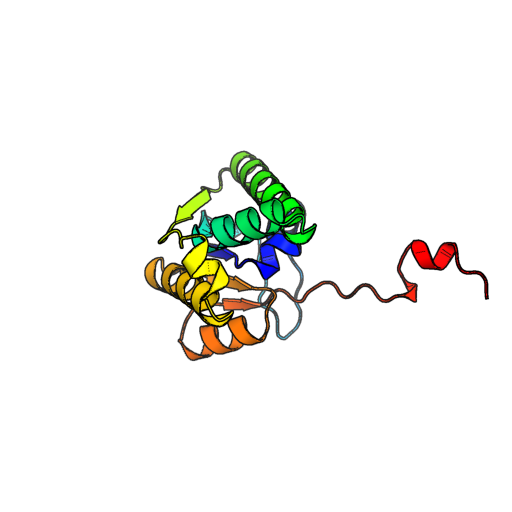A . PRO A 1 146 ? 0.064 4.718 -27.742 1.00 78.25 146 PRO A CA 1
ATOM 1113 C C . PRO A 1 146 ? 0.367 6.027 -28.470 1.00 78.25 146 PRO A C 1
ATOM 1115 O O . PRO A 1 146 ? 1.427 6.600 -28.237 1.00 78.25 146 PRO A O 1
ATOM 1118 N N . GLU A 1 147 ? -0.607 6.572 -29.204 1.00 80.50 147 GLU A N 1
ATOM 1119 C CA . GLU A 1 147 ? -0.509 7.844 -29.945 1.00 80.50 147 GLU A CA 1
ATOM 1120 C C . GLU A 1 147 ? -0.070 9.058 -29.099 1.00 80.50 147 GLU A C 1
ATOM 1122 O O . GLU A 1 147 ? 0.513 10.000 -29.628 1.00 80.50 147 GLU A O 1
ATOM 1127 N N . GLU A 1 148 ? -0.332 9.053 -27.790 1.00 81.06 148 GLU A N 1
ATOM 1128 C CA . GLU A 1 148 ? -0.009 10.148 -26.861 1.00 81.06 148 GLU A CA 1
ATOM 1129 C C . GLU A 1 148 ? 1.382 10.004 -26.225 1.00 81.06 148 GLU A C 1
ATOM 1131 O O . GLU A 1 148 ? 1.835 10.876 -25.477 1.00 81.06 148 GLU A O 1
ATOM 1136 N N . THR A 1 149 ? 2.072 8.889 -26.465 1.00 82.69 149 THR A N 1
ATOM 1137 C CA . THR A 1 149 ? 3.387 8.646 -25.871 1.00 82.69 149 THR A CA 1
ATOM 1138 C C . THR A 1 149 ? 4.484 9.393 -26.629 1.00 82.69 149 THR A C 1
ATOM 1140 O O . THR A 1 149 ? 4.515 9.419 -27.856 1.00 82.69 149 THR A O 1
ATOM 1143 N N . LYS A 1 150 ? 5.469 9.942 -25.898 1.00 83.44 150 LYS A N 1
ATOM 1144 C CA . LYS A 1 150 ? 6.654 10.579 -26.508 1.00 83.44 150 LYS A CA 1
ATOM 1145 C C . LYS A 1 150 ? 7.407 9.651 -27.459 1.00 83.44 150 LYS A C 1
ATOM 1147 O O . LYS A 1 150 ? 8.066 10.138 -28.361 1.00 83.44 150 LYS A O 1
ATOM 1152 N N . ILE A 1 151 ? 7.338 8.331 -27.275 1.00 87.31 151 ILE A N 1
ATOM 1153 C CA . ILE A 1 151 ? 8.028 7.415 -28.185 1.00 87.31 151 ILE A CA 1
ATOM 1154 C C . ILE A 1 151 ? 7.428 7.469 -29.601 1.00 87.31 151 ILE A C 1
ATOM 1156 O O . ILE A 1 151 ? 8.166 7.343 -30.572 1.00 87.31 151 ILE A O 1
ATOM 1160 N N . MET A 1 152 ? 6.128 7.763 -29.735 1.00 85.31 152 MET A N 1
ATOM 1161 C CA . MET A 1 152 ? 5.482 7.916 -31.043 1.00 85.31 152 MET A CA 1
ATOM 1162 C C . MET A 1 152 ? 6.015 9.096 -31.844 1.00 85.31 152 MET A C 1
ATOM 1164 O O . MET A 1 152 ? 5.964 9.044 -33.065 1.00 85.31 152 MET A O 1
ATOM 1168 N N . THR A 1 153 ? 6.610 10.115 -31.213 1.00 86.00 153 THR A N 1
ATOM 1169 C CA . THR A 1 153 ? 7.249 11.206 -31.967 1.00 86.00 153 THR A CA 1
ATOM 1170 C C . THR A 1 153 ? 8.518 10.760 -32.695 1.00 86.00 153 THR A C 1
ATOM 1172 O O . THR A 1 153 ? 9.009 11.492 -33.547 1.00 86.00 153 THR A O 1
ATOM 1175 N N . PHE A 1 154 ? 9.067 9.586 -32.359 1.00 87.75 154 PHE A N 1
ATOM 1176 C CA . PHE A 1 154 ? 10.211 8.985 -33.053 1.00 87.75 154 PHE A CA 1
ATOM 1177 C C . PHE A 1 154 ? 9.795 8.029 -34.179 1.00 87.75 154 PHE A C 1
ATOM 1179 O O . PHE A 1 154 ? 10.638 7.662 -34.994 1.00 87.75 154 PHE A O 1
ATOM 1186 N N . PHE A 1 155 ? 8.519 7.639 -34.251 1.00 84.12 155 PHE A N 1
ATOM 1187 C CA . PHE A 1 155 ? 7.982 6.850 -35.355 1.00 84.12 155 PHE A CA 1
ATOM 1188 C C . PHE A 1 155 ? 7.341 7.806 -36.369 1.00 84.12 155 PHE A C 1
ATOM 1190 O O . PHE A 1 155 ? 6.311 8.419 -36.107 1.00 84.12 155 PHE A O 1
ATOM 1197 N N . THR A 1 156 ? 7.992 7.984 -37.517 1.00 73.88 156 THR A N 1
ATOM 1198 C CA . THR A 1 156 ? 7.416 8.700 -38.670 1.00 73.88 156 THR A CA 1
ATO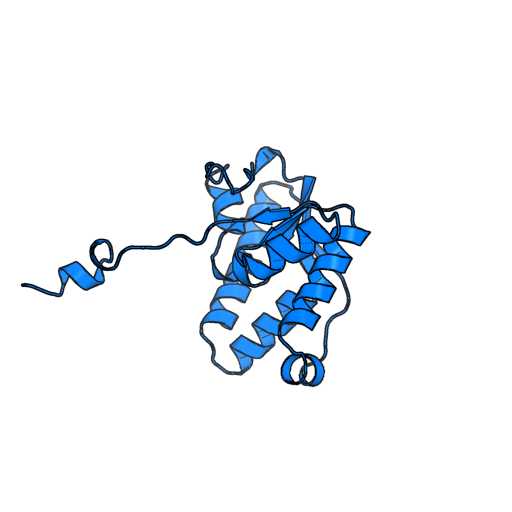M 1199 C C . THR A 1 156 ? 6.516 7.723 -39.450 1.00 73.88 156 THR A C 1
ATOM 1201 O O . THR A 1 156 ? 6.838 6.533 -39.434 1.00 73.88 156 THR A O 1
ATOM 1204 N N . PRO A 1 157 ? 5.401 8.164 -40.072 1.00 65.94 157 PRO A N 1
ATOM 1205 C CA . PRO A 1 157 ? 4.529 7.286 -40.860 1.00 65.94 157 PRO A CA 1
ATOM 1206 C C . PRO A 1 157 ? 5.248 6.534 -41.982 1.00 65.94 157 PRO A C 1
ATOM 1208 O O . PRO A 1 157 ? 6.195 7.113 -42.564 1.00 65.94 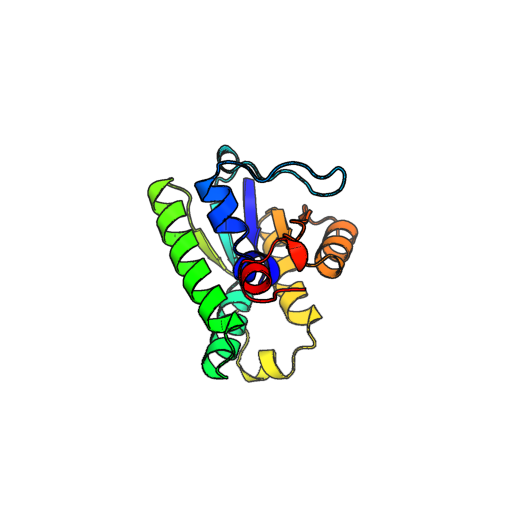157 PRO A O 1
#

Mean predicted aligned error: 5.63 Å